Protein AF-A0A1S2WBS1-F1 (afdb_monomer)

pLDDT: mean 91.32, std 7.51, range [60.41, 97.75]

Mean predicted aligned error: 5.14 Å

Sequence (57 aa):
MLQQILLSLLAGIICGVVFTALKLPIPAPPVFPAIVGIFGVFLGMKVFLFIADRWPF

Foldseek 3Di:
DVVVVVVVVVVVVVLVCVCVVVVHDRPDDPDPVVVVVVVVVVVVVVVVVVVVVVDPD

Radius of gyration: 16.63 Å; Cα contacts (8 Å, |Δi|>4): 8; chains: 1; bounding box: 35×20×47 Å

Secondary structure (DSSP, 8-state):
-HHHHHHHHHHHHHHHHHHHHTTPPPSS--SHHHHHHHHHHHHHHHHHHHHHHH---

Structure (mmCIF, N/CA/C/O backbone):
data_AF-A0A1S2WBS1-F1
#
_entry.id   AF-A0A1S2WBS1-F1
#
loop_
_atom_site.group_PDB
_atom_site.id
_atom_site.type_symbol
_atom_site.label_atom_id
_atom_site.label_alt_id
_atom_site.label_comp_id
_atom_site.label_asym_id
_atom_site.label_entity_id
_atom_site.label_seq_id
_atom_site.pdbx_PDB_ins_code
_atom_site.Cartn_x
_atom_site.Cartn_y
_atom_site.Cartn_z
_atom_site.occupancy
_atom_site.B_iso_or_equiv
_atom_site.auth_seq_id
_atom_site.auth_comp_id
_atom_site.auth_asym_id
_atom_site.auth_atom_id
_atom_site.pdbx_PDB_model_num
ATOM 1 N N . MET A 1 1 ? 13.788 9.677 2.180 1.00 88.50 1 MET A N 1
ATOM 2 C CA . MET A 1 1 ? 13.357 8.279 1.96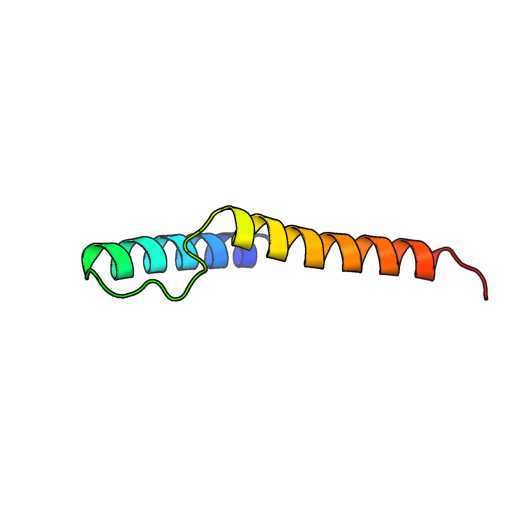4 1.00 88.50 1 MET A CA 1
ATOM 3 C C . MET A 1 1 ? 13.060 7.530 3.251 1.00 88.50 1 MET A C 1
ATOM 5 O O . MET A 1 1 ? 11.886 7.306 3.496 1.00 88.50 1 MET A O 1
ATOM 9 N N . LEU A 1 2 ? 14.037 7.196 4.107 1.00 94.69 2 LEU A N 1
ATOM 10 C CA . LEU A 1 2 ? 13.755 6.400 5.318 1.00 94.69 2 LEU A CA 1
ATOM 11 C C . LEU A 1 2 ? 12.706 7.047 6.241 1.00 94.69 2 LEU A C 1
ATOM 13 O O . LEU A 1 2 ? 11.746 6.393 6.631 1.00 94.69 2 LEU A O 1
ATOM 17 N N . GLN A 1 3 ? 12.828 8.352 6.500 1.00 95.81 3 GLN A N 1
ATOM 18 C CA . GLN A 1 3 ? 11.836 9.098 7.279 1.00 95.81 3 GLN A CA 1
ATOM 19 C C . GLN A 1 3 ? 10.431 9.035 6.658 1.00 95.81 3 GLN A C 1
ATOM 21 O O . GLN A 1 3 ? 9.456 8.848 7.371 1.00 95.81 3 GLN A O 1
ATOM 26 N N . GLN A 1 4 ? 10.314 9.164 5.333 1.00 95.81 4 GLN A N 1
ATOM 27 C CA . GLN A 1 4 ? 9.022 9.122 4.638 1.00 95.81 4 GLN A CA 1
ATOM 28 C C . G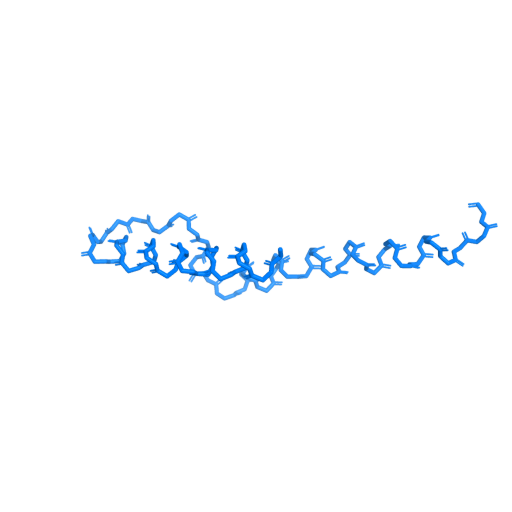LN A 1 4 ? 8.384 7.731 4.717 1.00 95.81 4 GLN A C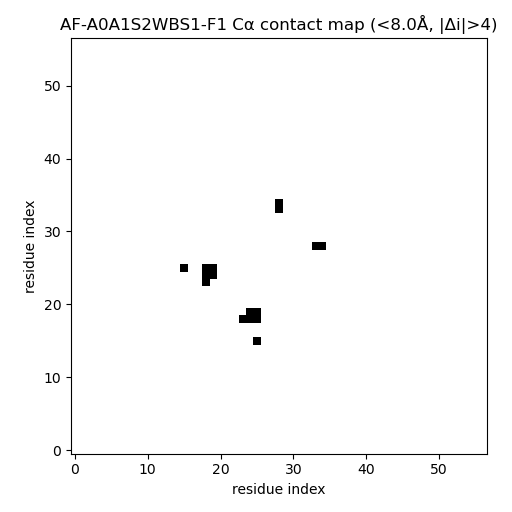 1
ATOM 30 O O . GLN A 1 4 ? 7.181 7.639 4.921 1.00 95.81 4 GLN A O 1
ATOM 35 N N . ILE A 1 5 ? 9.190 6.669 4.603 1.00 95.88 5 ILE A N 1
ATOM 36 C CA . ILE A 1 5 ? 8.745 5.276 4.758 1.00 95.88 5 ILE A CA 1
ATOM 37 C C . ILE A 1 5 ? 8.244 5.032 6.186 1.00 95.88 5 ILE A C 1
ATOM 39 O O . ILE A 1 5 ? 7.201 4.418 6.385 1.00 95.88 5 ILE A O 1
ATOM 43 N N . LEU A 1 6 ? 8.969 5.535 7.188 1.00 97.38 6 LEU A N 1
ATOM 44 C CA . LEU A 1 6 ? 8.580 5.364 8.584 1.00 97.38 6 LEU A CA 1
ATOM 45 C C . LEU A 1 6 ? 7.297 6.140 8.912 1.00 97.38 6 LEU A C 1
ATOM 47 O O . LEU A 1 6 ? 6.406 5.609 9.569 1.00 97.38 6 LEU A O 1
ATOM 51 N N . LEU A 1 7 ? 7.180 7.373 8.407 1.00 97.12 7 LEU A N 1
ATOM 52 C CA . LEU A 1 7 ? 5.984 8.201 8.566 1.00 97.12 7 LEU A CA 1
ATOM 53 C C . LEU A 1 7 ? 4.767 7.599 7.853 1.00 97.12 7 LEU A C 1
ATOM 55 O O . LEU A 1 7 ? 3.677 7.628 8.418 1.00 97.12 7 LEU A O 1
ATOM 59 N N . SER A 1 8 ? 4.924 7.031 6.651 1.00 94.69 8 SER A N 1
ATOM 60 C CA . SER A 1 8 ? 3.810 6.402 5.926 1.00 94.69 8 SER A CA 1
ATOM 61 C C . SER A 1 8 ? 3.346 5.106 6.590 1.00 94.69 8 SER A C 1
ATOM 63 O O . SER A 1 8 ? 2.140 4.880 6.701 1.00 94.69 8 SER A O 1
ATOM 65 N N . LEU A 1 9 ? 4.279 4.294 7.100 1.00 95.12 9 LEU A N 1
ATOM 66 C CA . LEU A 1 9 ? 3.963 3.107 7.894 1.00 95.12 9 LEU A CA 1
ATOM 67 C C . LEU A 1 9 ? 3.194 3.490 9.164 1.00 95.12 9 LEU A C 1
ATOM 69 O O . LEU A 1 9 ? 2.140 2.923 9.446 1.00 95.12 9 LEU A O 1
ATOM 73 N N . LEU A 1 10 ? 3.697 4.479 9.906 1.00 97.75 10 LEU A N 1
ATOM 74 C CA . LEU A 1 10 ? 3.082 4.946 11.146 1.00 97.75 10 LEU A CA 1
ATOM 75 C C . LEU A 1 10 ? 1.694 5.549 10.896 1.00 97.75 10 LEU A C 1
ATOM 77 O O . LEU A 1 10 ? 0.753 5.221 11.616 1.00 97.75 10 LEU A O 1
ATOM 81 N N . ALA A 1 11 ? 1.531 6.351 9.842 1.00 94.88 11 ALA A N 1
ATOM 82 C CA . ALA A 1 11 ? 0.227 6.869 9.436 1.00 94.88 11 ALA A CA 1
ATOM 83 C C . ALA A 1 11 ? -0.754 5.737 9.088 1.00 94.88 11 ALA A C 1
ATOM 85 O O . ALA A 1 11 ? -1.899 5.761 9.535 1.00 94.88 11 ALA A O 1
ATOM 86 N N . GLY A 1 12 ? -0.303 4.714 8.351 1.00 93.12 12 GLY A N 1
ATOM 87 C CA . GLY A 1 12 ? -1.112 3.538 8.023 1.00 93.12 12 GLY A CA 1
ATOM 88 C C . GLY A 1 12 ? -1.566 2.761 9.262 1.00 93.12 12 GLY A C 1
ATOM 89 O O . GLY A 1 12 ? -2.742 2.410 9.365 1.00 93.12 12 GLY A O 1
ATOM 90 N N . ILE A 1 13 ? -0.666 2.557 10.230 1.00 94.88 13 ILE A N 1
ATOM 91 C CA . ILE A 1 13 ? -0.983 1.907 11.511 1.00 94.88 13 ILE A CA 1
ATOM 92 C C . ILE A 1 13 ? -2.017 2.728 12.287 1.00 94.88 13 ILE A C 1
ATOM 94 O O . ILE A 1 13 ? -3.027 2.176 12.719 1.00 94.88 13 ILE A O 1
ATOM 98 N N . ILE A 1 14 ? -1.805 4.040 12.430 1.00 96.38 14 ILE A N 1
ATOM 99 C CA . ILE A 1 14 ? -2.732 4.918 13.156 1.00 96.38 14 ILE A CA 1
ATOM 100 C C . ILE A 1 14 ? -4.108 4.921 12.487 1.00 96.38 14 ILE A C 1
ATOM 102 O O . ILE A 1 14 ? -5.108 4.715 13.172 1.00 96.38 14 ILE A O 1
ATOM 106 N N . CYS A 1 15 ? -4.182 5.086 11.164 1.00 93.25 15 CYS A N 1
ATOM 107 C CA . CYS A 1 15 ? -5.449 5.025 10.435 1.00 93.25 15 CYS A CA 1
ATOM 108 C C . CYS A 1 15 ? -6.137 3.665 10.610 1.00 93.25 15 CYS A C 1
ATOM 110 O O . CYS A 1 15 ? -7.333 3.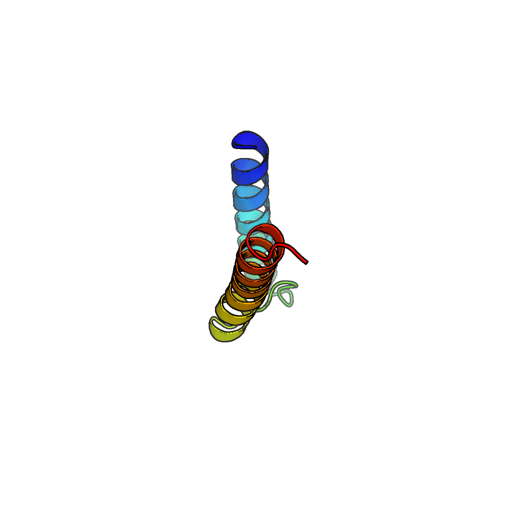622 10.884 1.00 93.25 15 CYS A O 1
ATOM 112 N N . GLY A 1 16 ? -5.395 2.557 10.520 1.00 92.50 16 GLY A N 1
ATOM 113 C CA . GLY A 1 16 ? -5.941 1.219 10.752 1.00 92.50 16 GLY A CA 1
ATOM 114 C C . GLY A 1 16 ? -6.547 1.071 12.150 1.00 92.50 16 GLY A C 1
AT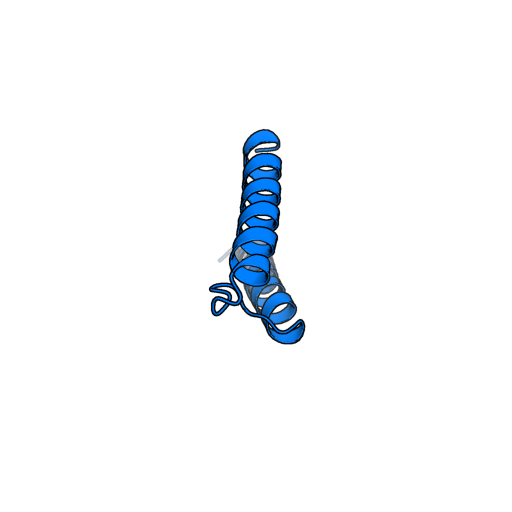OM 115 O O . GLY A 1 16 ? -7.688 0.626 12.281 1.00 92.50 16 GLY A O 1
ATOM 116 N N . VAL A 1 17 ? -5.822 1.506 13.185 1.00 94.88 17 VAL A N 1
ATOM 117 C CA . VAL A 1 17 ? -6.284 1.449 14.581 1.00 94.88 17 VAL A CA 1
ATOM 118 C C . VAL A 1 17 ? -7.506 2.339 14.796 1.00 94.88 17 VAL A C 1
ATOM 120 O O . VAL A 1 17 ? -8.505 1.864 15.327 1.00 94.88 17 VAL A O 1
ATOM 123 N N . VAL A 1 18 ? -7.465 3.601 14.359 1.00 95.50 18 VAL A N 1
ATOM 124 C CA . VAL A 1 18 ? -8.553 4.568 14.575 1.00 95.50 18 VAL A CA 1
ATOM 125 C C . VAL A 1 18 ? -9.835 4.127 13.870 1.00 95.50 18 VAL A C 1
ATOM 127 O O . VAL A 1 18 ? -10.892 4.097 14.495 1.00 95.50 18 VAL A O 1
ATOM 130 N N . PHE A 1 19 ? -9.761 3.735 12.596 1.00 93.50 19 PHE A N 1
ATOM 131 C CA . PHE A 1 19 ? -10.950 3.333 11.839 1.00 93.50 19 PHE A CA 1
ATOM 132 C C . PHE A 1 19 ? -11.547 2.031 12.378 1.00 93.50 19 PHE A C 1
ATOM 134 O O . PHE A 1 19 ? -12.766 1.927 12.504 1.00 93.50 19 PHE A O 1
ATOM 141 N N . THR A 1 20 ? -10.703 1.077 12.782 1.00 91.69 20 THR A N 1
ATOM 142 C CA . THR A 1 20 ? -11.166 -0.172 13.404 1.00 91.69 20 THR A CA 1
ATOM 143 C C . THR A 1 20 ? -11.787 0.083 14.779 1.00 91.69 20 THR A C 1
ATOM 145 O O . THR A 1 20 ? -12.863 -0.437 15.069 1.00 91.69 20 THR A O 1
ATOM 148 N N . ALA A 1 21 ? -11.163 0.924 15.613 1.00 95.44 21 ALA A N 1
ATOM 149 C CA . ALA A 1 21 ? -11.671 1.273 16.940 1.00 95.44 21 ALA A CA 1
ATOM 150 C C . ALA A 1 21 ? -13.023 2.000 16.870 1.00 95.44 21 ALA A C 1
ATOM 152 O O . ALA A 1 21 ? -13.916 1.726 17.671 1.00 95.44 21 ALA A O 1
ATOM 153 N N . LEU A 1 22 ? -13.197 2.879 15.880 1.00 96.31 22 LEU A N 1
ATOM 154 C CA . LEU A 1 22 ? -14.447 3.602 15.632 1.00 96.31 22 LEU A CA 1
ATOM 155 C C . LEU A 1 22 ? -15.478 2.791 14.827 1.00 96.31 22 LEU A C 1
ATOM 157 O O . LEU A 1 22 ? -16.563 3.303 14.557 1.00 96.31 22 LEU A O 1
ATOM 161 N N . LYS A 1 23 ? -15.168 1.540 14.446 1.00 91.19 23 LYS A N 1
ATOM 162 C CA . LYS A 1 23 ? -16.010 0.682 13.586 1.00 91.19 23 LYS A CA 1
ATOM 163 C C . LYS A 1 23 ? -16.407 1.355 12.264 1.00 91.19 23 LYS A C 1
ATOM 165 O O . LYS A 1 23 ? -17.484 1.103 11.725 1.00 91.19 23 LYS A O 1
ATOM 170 N N . LEU A 1 24 ? -15.540 2.222 11.751 1.00 91.19 24 LEU A N 1
ATOM 171 C CA . LEU A 1 24 ? -15.728 2.880 10.467 1.00 91.19 24 LEU A CA 1
ATOM 172 C C . LEU A 1 24 ? -15.263 1.954 9.336 1.00 91.19 24 LEU A C 1
ATOM 174 O O . LEU A 1 24 ? -14.338 1.160 9.531 1.00 91.19 24 LEU A O 1
ATOM 178 N N . PRO A 1 25 ? -15.868 2.051 8.139 1.00 86.25 25 PRO A N 1
ATOM 179 C CA . PRO A 1 25 ? -15.358 1.347 6.972 1.00 86.25 25 PRO A CA 1
ATOM 180 C C . PRO A 1 25 ? -13.915 1.783 6.704 1.00 86.25 25 PRO A C 1
ATOM 182 O O . PRO A 1 25 ? -13.617 2.974 6.608 1.00 86.25 25 PRO A O 1
ATOM 185 N N . ILE A 1 26 ? -13.008 0.812 6.607 1.00 84.75 26 ILE A N 1
ATOM 186 C CA . ILE A 1 26 ? -11.589 1.078 6.378 1.00 84.75 26 ILE A CA 1
ATOM 187 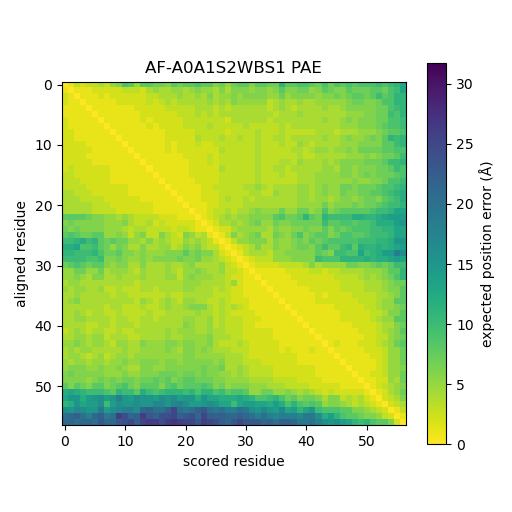C C . ILE A 1 26 ? -11.410 1.568 4.928 1.00 84.75 26 ILE A C 1
ATOM 189 O O . ILE A 1 26 ? -11.901 0.913 4.010 1.00 84.75 26 ILE A O 1
ATOM 193 N N . PRO A 1 27 ? -10.706 2.693 4.693 1.00 79.81 27 PRO A N 1
ATOM 194 C CA . PRO A 1 27 ? -10.496 3.231 3.347 1.00 79.81 27 PRO A CA 1
ATOM 195 C C . PRO A 1 27 ? -9.497 2.407 2.518 1.00 79.81 27 PRO A C 1
ATOM 197 O O . PRO A 1 27 ? -9.508 2.471 1.292 1.00 79.81 27 PRO A O 1
ATOM 200 N N . ALA A 1 28 ? -8.616 1.647 3.174 1.00 82.44 28 ALA A N 1
ATOM 201 C CA . ALA A 1 28 ? -7.645 0.770 2.527 1.00 82.44 28 ALA A CA 1
ATOM 202 C C . ALA A 1 28 ? -8.258 -0.600 2.169 1.00 82.44 28 ALA A C 1
ATOM 204 O O . ALA A 1 28 ? -9.161 -1.060 2.873 1.00 82.44 28 ALA A O 1
ATOM 205 N N . PRO A 1 29 ? -7.750 -1.293 1.128 1.00 84.12 29 PRO A N 1
ATOM 206 C CA . PRO A 1 29 ? -8.238 -2.615 0.753 1.00 84.12 29 PRO A CA 1
ATOM 207 C C . PRO A 1 29 ? -8.140 -3.597 1.935 1.00 84.12 29 PRO A C 1
ATOM 209 O O . PRO A 1 29 ? -7.033 -3.860 2.408 1.00 84.12 29 PRO A O 1
ATOM 212 N N . PRO A 1 30 ? -9.262 -4.168 2.414 1.00 83.44 30 PRO A N 1
ATOM 213 C CA . PRO A 1 30 ? -9.263 -4.983 3.630 1.00 83.44 30 PRO A CA 1
ATOM 214 C C . PRO A 1 30 ? -8.828 -6.435 3.385 1.00 83.44 30 PRO A C 1
ATOM 216 O O . PRO A 1 30 ? -8.760 -7.227 4.321 1.00 83.44 30 PRO A O 1
ATOM 219 N N . VAL A 1 31 ? -8.561 -6.812 2.130 1.00 91.44 31 VAL A N 1
ATOM 220 C CA . VAL A 1 31 ? -8.275 -8.193 1.732 1.00 91.44 31 VAL A CA 1
ATOM 221 C C . VAL A 1 31 ? -6.829 -8.346 1.269 1.00 91.44 31 VAL A C 1
ATOM 223 O O . VAL A 1 31 ? -6.323 -7.556 0.470 1.00 91.44 31 VAL A O 1
ATOM 226 N N . PHE A 1 32 ? -6.174 -9.415 1.726 1.00 90.56 32 PHE A N 1
ATOM 227 C CA . PHE A 1 32 ? -4.794 -9.730 1.353 1.00 90.56 32 PHE A CA 1
ATOM 228 C C . PHE A 1 32 ? -4.560 -9.802 -0.173 1.00 90.56 32 PHE A C 1
ATOM 230 O O . PHE A 1 32 ? -3.579 -9.221 -0.638 1.00 90.56 32 PHE A O 1
ATOM 237 N N . PRO A 1 33 ? -5.463 -10.392 -0.992 1.00 94.81 33 PRO A N 1
ATOM 238 C CA . PRO A 1 33 ? -5.308 -10.404 -2.448 1.00 94.81 33 PRO A CA 1
ATOM 239 C C . PRO A 1 33 ? -5.175 -9.015 -3.083 1.00 94.81 33 PRO A C 1
ATOM 241 O O . PRO A 1 33 ? -4.418 -8.850 -4.035 1.00 94.81 33 PRO A O 1
ATOM 244 N N . ALA A 1 34 ? -5.862 -8.001 -2.550 1.00 90.44 34 ALA A N 1
ATOM 245 C CA . ALA A 1 34 ? -5.777 -6.643 -3.083 1.00 90.44 34 ALA A CA 1
ATOM 246 C C . ALA A 1 34 ? -4.403 -6.009 -2.810 1.00 90.44 34 ALA A C 1
ATOM 248 O O . ALA A 1 34 ? -3.848 -5.344 -3.684 1.00 90.44 34 ALA A O 1
ATOM 249 N N . ILE A 1 35 ? -3.816 -6.270 -1.636 1.00 92.94 35 ILE A N 1
ATOM 250 C CA . ILE A 1 35 ? -2.458 -5.820 -1.287 1.00 92.94 35 ILE A CA 1
ATOM 251 C C . ILE A 1 35 ? -1.427 -6.471 -2.221 1.00 92.94 35 ILE A C 1
ATOM 253 O O . ILE A 1 35 ? -0.566 -5.781 -2.770 1.00 92.94 35 ILE A O 1
ATOM 257 N N . VAL A 1 36 ? -1.553 -7.782 -2.457 1.00 95.81 36 VAL A N 1
ATOM 258 C CA . VAL A 1 36 ? -0.695 -8.516 -3.403 1.00 95.81 36 VAL A CA 1
ATOM 259 C C . VAL A 1 36 ? -0.860 -7.980 -4.831 1.00 95.81 36 VAL A C 1
ATOM 261 O O . VAL A 1 36 ? 0.130 -7.832 -5.543 1.00 95.81 36 VAL A O 1
ATOM 264 N N . GLY A 1 37 ? -2.080 -7.613 -5.235 1.00 95.06 37 GL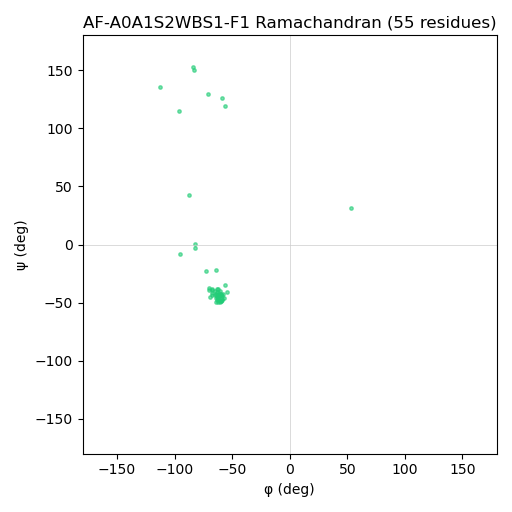Y A N 1
ATOM 265 C CA . GLY A 1 37 ? -2.349 -6.974 -6.525 1.00 95.06 37 GLY A CA 1
ATOM 266 C C . GLY A 1 37 ? -1.604 -5.647 -6.710 1.00 95.06 37 GLY A C 1
ATOM 267 O O . GLY A 1 37 ? -0.921 -5.471 -7.717 1.00 95.06 37 GLY A O 1
ATOM 268 N N . ILE A 1 38 ? -1.661 -4.741 -5.724 1.00 94.62 38 ILE A N 1
ATOM 269 C CA . ILE A 1 38 ? -0.926 -3.457 -5.757 1.00 94.62 38 ILE A CA 1
ATOM 270 C C . ILE A 1 38 ? 0.585 -3.698 -5.864 1.00 94.62 38 ILE A C 1
ATOM 272 O O . ILE A 1 38 ? 1.270 -3.042 -6.653 1.00 94.62 38 ILE A O 1
ATOM 276 N N . PHE A 1 39 ? 1.105 -4.668 -5.107 1.00 95.75 39 PHE A N 1
ATOM 277 C CA . PHE A 1 39 ? 2.512 -5.055 -5.191 1.00 95.75 39 PHE A CA 1
ATOM 278 C C . PHE A 1 39 ? 2.881 -5.578 -6.589 1.00 95.75 39 PHE A C 1
ATOM 280 O O . PHE A 1 39 ? 3.902 -5.175 -7.148 1.00 95.75 39 PHE A O 1
ATOM 287 N N . GLY A 1 40 ? 2.026 -6.413 -7.188 1.00 96.56 40 GLY A N 1
ATOM 288 C CA . GLY A 1 40 ? 2.194 -6.921 -8.550 1.00 96.56 40 GLY A CA 1
ATOM 289 C C . GLY A 1 40 ? 2.222 -5.817 -9.609 1.00 96.56 40 GLY A C 1
ATOM 290 O O . GLY A 1 40 ? 3.068 -5.857 -10.500 1.00 96.56 40 GLY A O 1
ATOM 291 N N . VAL A 1 41 ? 1.372 -4.792 -9.484 1.00 96.88 41 VAL A N 1
ATOM 292 C CA . VAL A 1 41 ? 1.375 -3.623 -10.387 1.00 96.88 41 VAL A CA 1
ATOM 293 C C . VAL A 1 41 ? 2.700 -2.861 -10.300 1.00 96.88 41 VAL A C 1
ATOM 295 O O . VAL A 1 41 ? 3.303 -2.549 -11.329 1.00 96.88 41 VAL A O 1
ATOM 298 N N . PHE A 1 42 ? 3.194 -2.600 -9.086 1.00 96.12 42 PHE A N 1
ATOM 299 C CA . PHE A 1 42 ? 4.482 -1.927 -8.894 1.00 96.12 42 PHE A CA 1
ATOM 300 C C . PHE A 1 42 ? 5.647 -2.742 -9.469 1.00 96.12 42 PHE A C 1
ATOM 302 O O . PHE A 1 42 ? 6.508 -2.194 -10.164 1.00 96.12 42 PHE A O 1
ATOM 309 N N . LEU A 1 43 ? 5.668 -4.052 -9.206 1.00 97.12 43 LEU A N 1
ATOM 310 C CA . LEU A 1 43 ? 6.712 -4.940 -9.707 1.00 97.12 43 LEU A CA 1
ATOM 311 C C . LEU A 1 43 ? 6.670 -5.044 -11.237 1.00 97.12 43 LEU A C 1
ATOM 313 O O . LEU A 1 43 ? 7.713 -4.936 -11.874 1.00 97.12 43 LEU A O 1
ATOM 317 N N . GLY A 1 44 ? 5.480 -5.172 -11.830 1.00 96.56 44 GLY A N 1
ATOM 318 C CA . GLY A 1 44 ? 5.292 -5.198 -13.281 1.00 96.56 44 GLY A CA 1
ATOM 319 C C . GLY A 1 44 ? 5.818 -3.933 -13.960 1.00 96.56 44 GLY A C 1
ATOM 320 O O . GLY A 1 44 ? 6.568 -4.027 -14.929 1.00 96.56 44 GLY A O 1
ATOM 321 N N . MET A 1 45 ? 5.525 -2.754 -13.399 1.00 95.88 45 MET A N 1
ATOM 322 C CA . MET A 1 45 ? 6.097 -1.486 -13.866 1.00 95.88 45 MET A CA 1
ATOM 323 C C . MET A 1 45 ? 7.631 -1.500 -13.795 1.00 95.88 45 MET A C 1
ATOM 325 O O . MET A 1 45 ? 8.295 -1.121 -14.756 1.00 95.88 45 MET A O 1
ATOM 329 N N . LYS A 1 46 ? 8.214 -1.944 -12.674 1.00 95.50 46 LYS A N 1
ATOM 330 C CA . LYS A 1 46 ? 9.676 -2.014 -12.514 1.00 95.50 46 LYS A CA 1
ATOM 331 C C . LYS A 1 46 ? 10.331 -2.975 -13.502 1.00 95.50 46 LYS A C 1
ATOM 333 O O . LYS A 1 46 ? 11.374 -2.637 -14.051 1.00 95.50 46 LYS A O 1
ATOM 338 N N . VAL A 1 47 ? 9.720 -4.134 -13.739 1.00 95.62 47 VAL A N 1
ATOM 339 C CA . VAL A 1 47 ? 10.191 -5.118 -14.721 1.00 95.62 47 VAL A CA 1
ATOM 340 C C . VAL A 1 47 ? 10.125 -4.537 -16.131 1.00 95.62 47 VAL A C 1
ATOM 342 O O . VAL A 1 47 ? 11.104 -4.636 -16.862 1.00 95.62 47 VAL A O 1
ATOM 345 N N . PHE A 1 48 ? 9.020 -3.882 -16.497 1.00 94.94 48 PHE A N 1
ATOM 346 C CA . PHE A 1 48 ? 8.892 -3.236 -17.802 1.00 94.94 48 PHE A CA 1
ATOM 347 C C . PHE A 1 48 ? 9.960 -2.160 -18.014 1.00 94.94 48 PHE A C 1
ATOM 349 O O . PHE A 1 48 ? 10.646 -2.191 -19.029 1.00 94.94 48 PHE A O 1
ATOM 356 N N . LEU A 1 49 ? 10.150 -1.261 -17.042 1.00 93.31 49 LEU A N 1
ATOM 357 C CA . LEU A 1 49 ? 11.185 -0.223 -17.109 1.00 93.31 49 LEU A CA 1
ATOM 358 C C . LEU A 1 49 ? 12.587 -0.829 -17.226 1.00 93.31 49 LEU A C 1
ATOM 360 O O . LEU A 1 49 ? 13.369 -0.397 -18.060 1.00 93.31 49 LEU A O 1
ATOM 364 N N . PHE A 1 50 ? 12.885 -1.876 -16.451 1.00 91.62 50 PHE A N 1
ATOM 365 C CA . PHE A 1 50 ? 14.171 -2.568 -16.532 1.00 91.62 50 PHE A CA 1
ATOM 366 C C . PHE A 1 50 ? 14.423 -3.184 -17.914 1.00 91.62 50 PHE A C 1
ATOM 368 O O . PHE A 1 50 ? 15.539 -3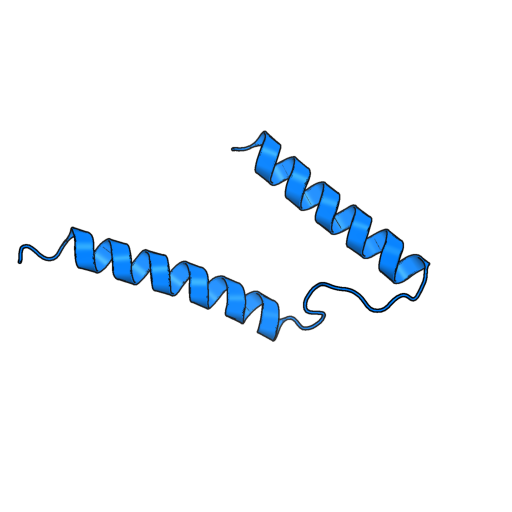.111 -18.423 1.00 91.62 50 PHE A O 1
ATOM 375 N N . ILE A 1 51 ? 13.403 -3.798 -18.521 1.00 93.06 51 ILE A N 1
ATOM 376 C CA . ILE A 1 51 ? 13.507 -4.381 -19.864 1.00 93.06 51 ILE A CA 1
ATOM 377 C C . ILE A 1 51 ? 13.648 -3.274 -20.915 1.00 93.06 51 ILE A C 1
ATOM 379 O O . ILE A 1 51 ? 14.510 -3.383 -21.783 1.00 93.06 51 ILE A O 1
ATOM 383 N N . ALA A 1 52 ? 12.842 -2.214 -20.818 1.00 88.44 52 ALA A N 1
ATOM 384 C CA . ALA A 1 52 ? 12.868 -1.077 -21.733 1.00 88.44 52 ALA A CA 1
ATOM 385 C C . ALA A 1 52 ? 14.227 -0.358 -21.714 1.00 88.44 52 ALA A C 1
ATOM 387 O O . ALA A 1 52 ? 14.801 -0.133 -22.772 1.00 88.44 52 ALA A O 1
ATOM 388 N N . ASP A 1 53 ? 14.800 -0.107 -20.532 1.00 83.69 53 ASP A N 1
ATOM 389 C CA . ASP A 1 53 ? 16.127 0.514 -20.382 1.00 83.69 53 ASP A CA 1
ATOM 390 C C . ASP A 1 53 ? 17.265 -0.354 -20.957 1.00 83.69 53 ASP A C 1
ATOM 392 O O . ASP A 1 53 ? 18.355 0.138 -21.257 1.00 83.69 53 ASP A O 1
ATOM 396 N N . ARG A 1 54 ? 17.046 -1.669 -21.086 1.00 81.44 54 ARG A N 1
ATOM 397 C CA . ARG A 1 54 ? 18.031 -2.629 -21.608 1.00 81.44 54 ARG A CA 1
ATOM 398 C C . ARG A 1 54 ? 17.853 -2.916 -23.103 1.00 81.44 54 ARG A C 1
ATOM 400 O O . ARG A 1 54 ? 18.700 -3.609 -23.668 1.00 81.44 54 ARG A O 1
ATOM 407 N N . TRP A 1 55 ? 16.779 -2.429 -23.727 1.00 75.44 55 TRP A N 1
ATOM 408 C CA . TRP A 1 55 ? 16.460 -2.678 -25.131 1.00 75.44 55 TRP A CA 1
ATOM 409 C C . TRP A 1 55 ? 16.976 -1.512 -26.000 1.00 75.44 55 TRP A C 1
ATOM 411 O O . TRP A 1 55 ? 16.512 -0.388 -25.838 1.00 75.44 55 TRP A O 1
ATOM 421 N N . PRO A 1 56 ? 17.956 -1.729 -26.898 1.00 63.19 56 PRO A N 1
ATOM 422 C CA . PRO A 1 56 ? 18.693 -0.653 -27.571 1.00 63.19 56 PRO A CA 1
ATOM 423 C C . PRO A 1 56 ? 18.029 -0.146 -28.868 1.00 63.19 56 PRO A C 1
ATOM 425 O O . PRO A 1 56 ? 18.727 0.055 -29.861 1.00 63.19 56 PRO A O 1
ATOM 428 N N . PHE A 1 57 ? 16.707 0.041 -28.888 1.00 60.41 57 PHE A N 1
ATOM 429 C CA . PHE A 1 57 ? 15.992 0.553 -30.067 1.00 60.41 57 PHE A CA 1
ATOM 430 C C . PHE A 1 57 ? 15.159 1.782 -29.721 1.00 60.41 57 PHE A C 1
ATOM 432 O 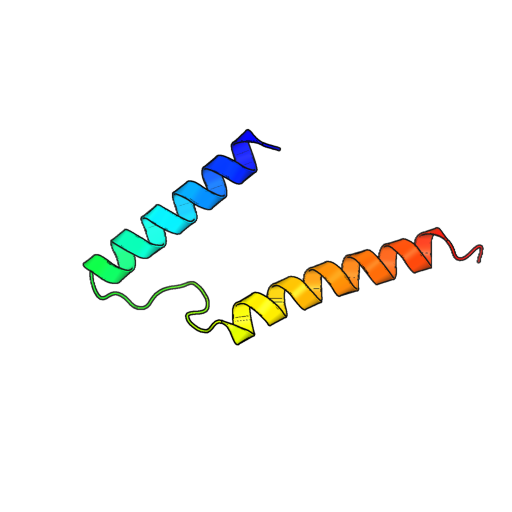O . PHE A 1 57 ? 14.357 1.682 -28.766 1.00 60.41 57 PHE A O 1
#

Solvent-accessible surface area (backbone atoms only — not comparable to full-atom values): 3425 Å² total; per-residue (Å²): 106,70,66,56,54,52,51,51,51,51,50,51,52,50,51,53,50,53,28,58,74,69,70,44,86,66,92,60,79,92,46,69,69,53,56,52,48,55,51,48,53,56,49,50,53,51,52,50,50,56,51,53,79,69,48,98,120